Protein AF-A0A379UYJ9-F1 (afdb_monomer_lite)

Organism: Salmonella enterica I (NCBI:txid59201)

pLDDT: mean 95.3, std 5.9, range [52.47, 98.5]

Sequence (130 aa):
MVIAKDPEVVTELAWWANNIGVTGGAFDSYLLLRGLRTLVPRMELAQRNAQAIVKYLQTQPLVKKLYHPSLPENQGHEIAARQQKGFGAMLSFELDGDEETLRRFLGGLSLFTLAESLGGVESLISHAPP

Secondary structure (DSSP, 8-state):
----S-HHHHHHHHHHHHHHT-PPPHHHHHHHHHHHTTHHHHHHHHHHHHHHHHHHHTT-TTEEEEE-TT-TTSTTHHHHHHH-SS--S--EEEESS-HHHHHHHHHT-SS-EE-S--SSSS-EE-----

Structure (mmCIF, N/CA/C/O backbone):
data_AF-A0A379UYJ9-F1
#
_entry.id   AF-A0A379UYJ9-F1
#
loop_
_atom_site.group_PDB
_atom_site.id
_atom_site.type_symbol
_atom_site.label_atom_id
_atom_site.label_alt_id
_atom_site.label_comp_id
_atom_site.label_asym_id
_atom_site.label_entity_id
_atom_site.label_seq_id
_atom_site.pdbx_PDB_ins_code
_atom_site.Cartn_x
_atom_site.Cartn_y
_atom_site.Cartn_z
_atom_site.occupancy
_atom_site.B_iso_or_equiv
_atom_site.auth_seq_id
_atom_site.auth_comp_id
_atom_site.auth_asym_id
_atom_site.auth_atom_id
_atom_site.pdbx_PDB_model_num
ATOM 1 N N . MET A 1 1 ? 7.798 2.812 -12.414 1.00 75.50 1 MET A N 1
ATOM 2 C CA . MET A 1 1 ? 7.349 1.927 -13.512 1.00 75.50 1 MET A CA 1
ATOM 3 C C . MET A 1 1 ? 6.076 2.521 -14.076 1.00 75.50 1 MET A C 1
ATOM 5 O O . MET A 1 1 ? 5.129 2.676 -13.319 1.00 75.50 1 MET A O 1
ATOM 9 N N . VAL A 1 2 ? 6.073 2.891 -15.353 1.00 90.75 2 VAL A N 1
ATOM 10 C CA . VAL A 1 2 ? 4.873 3.378 -16.043 1.00 90.75 2 VAL A CA 1
ATOM 11 C C . VAL A 1 2 ? 4.481 2.334 -17.080 1.00 90.75 2 VAL A C 1
ATOM 13 O O . VAL A 1 2 ? 5.354 1.752 -17.720 1.00 90.75 2 VAL A O 1
ATOM 16 N N . ILE A 1 3 ? 3.185 2.058 -17.198 1.00 93.88 3 ILE A N 1
ATOM 17 C CA . ILE A 1 3 ? 2.624 1.123 -18.174 1.00 93.88 3 ILE A CA 1
ATOM 18 C C . ILE A 1 3 ? 1.581 1.903 -18.969 1.00 93.88 3 ILE A C 1
ATOM 20 O O . ILE A 1 3 ? 0.706 2.527 -18.373 1.00 93.88 3 ILE A O 1
ATOM 24 N N . ALA A 1 4 ? 1.669 1.866 -20.296 1.00 95.88 4 ALA A N 1
ATOM 25 C CA . ALA A 1 4 ? 0.710 2.507 -21.188 1.00 95.88 4 ALA A CA 1
ATOM 26 C C . ALA A 1 4 ? 0.298 1.544 -22.307 1.00 95.88 4 ALA A C 1
ATOM 28 O O . ALA A 1 4 ? 1.068 0.672 -22.707 1.00 95.88 4 ALA A O 1
ATOM 29 N N . LYS A 1 5 ? -0.943 1.694 -22.784 1.00 97.25 5 LYS A N 1
ATOM 30 C CA . LYS A 1 5 ? -1.470 0.934 -23.927 1.00 97.25 5 LYS A CA 1
ATOM 31 C C . LYS A 1 5 ? -0.925 1.466 -25.254 1.00 97.25 5 LYS A C 1
ATOM 33 O O . LYS A 1 5 ? -0.693 0.681 -26.166 1.00 97.25 5 LYS A O 1
ATOM 38 N N . ASP A 1 6 ? -0.793 2.786 -25.354 1.00 98.25 6 ASP A N 1
ATOM 39 C CA . ASP A 1 6 ? -0.365 3.487 -26.561 1.00 98.25 6 ASP A CA 1
ATOM 40 C C . ASP A 1 6 ? 1.172 3.495 -26.665 1.00 98.25 6 ASP A C 1
ATOM 42 O O . ASP A 1 6 ? 1.829 4.020 -25.759 1.00 98.25 6 ASP A O 1
ATOM 46 N N . PRO A 1 7 ? 1.759 2.918 -27.730 1.00 97.12 7 PRO A N 1
ATOM 47 C CA . PRO A 1 7 ? 3.201 2.935 -27.942 1.00 97.12 7 PRO A CA 1
ATOM 48 C C . PRO A 1 7 ? 3.799 4.342 -28.036 1.00 97.12 7 PRO A C 1
ATOM 50 O O . PRO A 1 7 ? 4.917 4.535 -27.563 1.00 97.12 7 PRO A O 1
ATOM 53 N N . GLU A 1 8 ? 3.078 5.321 -28.592 1.00 98.00 8 GLU A N 1
ATOM 54 C CA . GLU A 1 8 ? 3.595 6.688 -28.745 1.00 98.00 8 GLU A CA 1
ATOM 55 C C . GLU A 1 8 ? 3.846 7.331 -27.376 1.00 98.00 8 GLU A C 1
ATOM 57 O O . GLU A 1 8 ? 4.917 7.890 -27.131 1.00 98.00 8 GLU A O 1
ATOM 62 N N . VAL A 1 9 ? 2.920 7.124 -26.433 1.00 97.69 9 VAL A N 1
ATOM 63 C CA . VAL A 1 9 ? 3.057 7.561 -25.035 1.00 97.69 9 VAL A CA 1
ATOM 64 C C . VAL A 1 9 ? 4.257 6.891 -24.360 1.00 97.69 9 VAL A C 1
ATOM 66 O O . VAL A 1 9 ? 4.987 7.532 -23.605 1.00 97.69 9 VAL A O 1
ATOM 69 N N . VAL A 1 10 ? 4.500 5.602 -24.626 1.00 96.25 10 VAL A N 1
ATOM 70 C CA . VAL A 1 10 ? 5.675 4.900 -24.080 1.00 96.25 10 VAL A CA 1
ATOM 71 C C . VAL A 1 10 ? 6.968 5.515 -24.612 1.00 96.25 10 VAL A C 1
ATOM 73 O O . VAL A 1 10 ? 7.892 5.746 -23.831 1.00 96.25 10 VAL A O 1
ATOM 76 N N . THR A 1 11 ? 7.041 5.794 -25.915 1.00 96.69 11 THR A N 1
ATOM 77 C CA . THR A 1 11 ? 8.216 6.412 -26.542 1.00 96.69 11 THR A CA 1
ATOM 78 C C . THR A 1 11 ? 8.487 7.803 -25.978 1.00 96.69 11 THR A C 1
ATOM 80 O O . THR A 1 11 ? 9.630 8.096 -25.623 1.00 96.69 11 THR A O 1
ATOM 83 N N . GLU A 1 12 ? 7.455 8.634 -25.837 1.00 97.06 12 GLU A N 1
ATOM 84 C CA . GLU A 1 12 ? 7.583 9.975 -25.265 1.00 97.06 12 GLU A CA 1
ATOM 85 C C . GLU A 1 12 ? 8.094 9.928 -23.816 1.00 97.06 12 GLU A C 1
ATOM 87 O O . GLU A 1 12 ? 9.071 10.596 -23.466 1.00 97.06 12 GLU A O 1
ATOM 92 N N . LEU A 1 13 ? 7.489 9.087 -22.971 1.00 95.94 13 LEU A N 1
ATOM 93 C CA . LEU A 1 13 ? 7.897 8.941 -21.572 1.00 95.94 13 LEU A CA 1
ATOM 94 C C . LEU A 1 13 ? 9.317 8.380 -21.432 1.00 95.94 13 LEU A C 1
ATOM 96 O O . LEU A 1 13 ? 10.059 8.808 -20.547 1.00 95.94 13 LEU A O 1
ATOM 100 N N . ALA A 1 14 ? 9.713 7.441 -22.295 1.00 95.00 14 ALA A N 1
ATOM 101 C CA . ALA A 1 14 ? 11.068 6.894 -22.308 1.00 95.00 14 ALA A CA 1
ATOM 102 C C . ALA A 1 14 ? 12.106 7.954 -22.706 1.00 95.00 14 ALA A C 1
ATOM 104 O O . 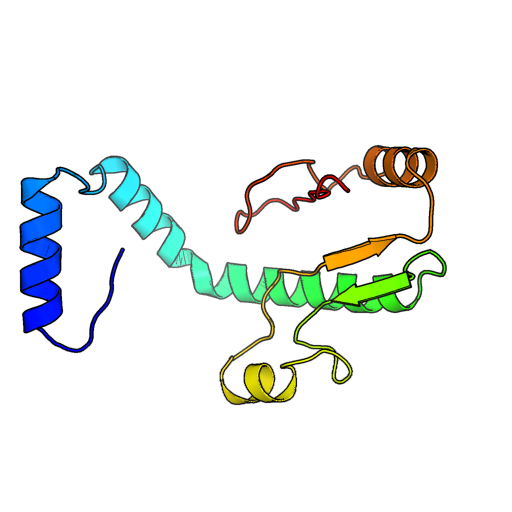ALA A 1 14 ? 13.167 8.039 -22.084 1.00 95.00 14 ALA A O 1
ATOM 105 N N . TRP A 1 15 ? 11.786 8.791 -23.698 1.00 96.31 15 TRP A N 1
ATOM 106 C CA . TRP A 1 15 ? 12.632 9.911 -24.107 1.00 96.31 15 TRP A CA 1
ATOM 107 C C . TRP A 1 15 ? 12.828 10.910 -22.961 1.00 96.31 15 TRP A C 1
ATOM 109 O O . TRP A 1 15 ? 13.965 11.265 -22.640 1.00 96.31 15 TRP A O 1
ATOM 119 N N . TRP A 1 16 ? 11.746 11.296 -22.276 1.00 96.62 16 TRP A N 1
ATOM 120 C CA . TRP A 1 16 ? 11.836 12.173 -21.108 1.00 96.62 16 TRP A CA 1
ATOM 121 C C . TRP A 1 16 ? 12.648 11.552 -19.979 1.00 96.62 16 TRP A C 1
ATOM 123 O O . TRP A 1 16 ? 13.538 12.216 -19.452 1.00 96.62 16 TRP A O 1
ATOM 133 N N . ALA A 1 17 ? 12.398 10.283 -19.640 1.00 95.69 17 ALA A N 1
ATOM 134 C CA . ALA A 1 17 ? 13.125 9.590 -18.580 1.00 95.69 17 ALA A CA 1
ATOM 135 C C . ALA A 1 17 ? 14.641 9.577 -18.825 1.00 95.69 17 ALA A C 1
ATOM 137 O O . ALA A 1 17 ? 15.410 9.772 -17.883 1.00 95.69 17 ALA A O 1
ATOM 138 N N . ASN A 1 18 ? 15.058 9.403 -20.084 1.00 95.38 18 ASN A N 1
ATOM 139 C CA . ASN A 1 18 ? 16.457 9.496 -20.492 1.00 95.38 18 ASN A CA 1
ATOM 140 C C . ASN A 1 18 ? 17.014 10.919 -20.326 1.00 95.38 18 ASN A C 1
ATOM 142 O O . ASN A 1 18 ? 18.096 11.095 -19.776 1.00 95.38 18 ASN A O 1
ATOM 146 N N . ASN A 1 19 ? 16.272 11.938 -20.762 1.00 97.31 19 ASN A N 1
ATOM 147 C CA . ASN A 1 19 ? 16.756 13.319 -20.760 1.00 97.31 19 ASN A CA 1
ATOM 148 C C . ASN A 1 19 ? 16.875 13.943 -19.371 1.00 97.31 19 ASN A C 1
ATOM 150 O O . ASN A 1 19 ? 17.770 14.755 -19.150 1.00 97.31 19 ASN A O 1
ATOM 154 N N . ILE A 1 20 ? 15.980 13.589 -18.445 1.00 97.19 20 ILE A N 1
ATOM 155 C CA . ILE A 1 20 ? 15.996 14.123 -17.072 1.00 97.19 20 ILE A CA 1
ATOM 156 C C . ILE A 1 20 ? 16.642 13.160 -16.064 1.00 97.19 20 ILE A C 1
ATOM 158 O O . ILE A 1 20 ? 16.736 13.483 -14.884 1.00 97.19 20 ILE A O 1
ATOM 162 N N . GLY A 1 21 ? 17.082 11.978 -16.511 1.00 94.88 21 GLY A N 1
ATOM 163 C CA . GLY A 1 21 ? 17.845 11.029 -15.696 1.00 94.88 21 GLY A CA 1
ATOM 164 C C . GLY A 1 21 ? 17.050 10.310 -14.599 1.00 94.88 21 GLY A C 1
ATOM 165 O O . GLY A 1 21 ? 17.641 9.853 -13.626 1.00 94.88 21 GLY A O 1
ATOM 166 N N . VAL A 1 22 ? 15.725 10.176 -14.729 1.00 93.69 22 VAL A N 1
ATOM 167 C CA . VAL A 1 22 ? 14.848 9.539 -13.713 1.00 93.69 22 VAL A CA 1
ATOM 168 C C . VAL A 1 22 ? 14.665 8.030 -13.927 1.00 93.69 22 VAL A C 1
ATOM 170 O O . VAL A 1 22 ? 13.622 7.449 -13.619 1.00 93.69 22 VAL A O 1
ATOM 173 N N . THR A 1 23 ? 15.675 7.368 -14.485 1.00 92.06 23 THR A N 1
ATOM 174 C CA . THR A 1 23 ? 15.678 5.913 -14.672 1.00 92.06 23 THR A CA 1
ATOM 175 C C . THR A 1 23 ? 16.006 5.189 -13.366 1.00 92.06 23 THR A C 1
ATOM 177 O O . THR A 1 23 ? 16.847 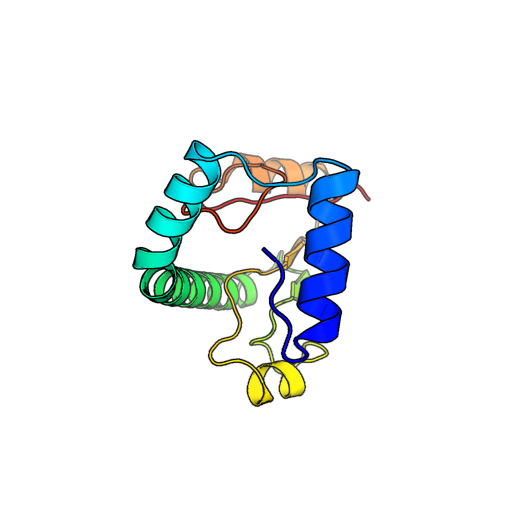5.643 -12.595 1.00 92.06 23 THR A O 1
ATOM 180 N N . GLY A 1 24 ? 15.378 4.036 -13.124 1.00 91.38 24 GLY A N 1
ATOM 181 C CA . GLY A 1 24 ? 15.661 3.226 -11.936 1.00 91.38 24 GLY A CA 1
ATOM 182 C C . GLY A 1 24 ? 17.071 2.627 -11.955 1.00 91.38 24 GLY A C 1
ATOM 183 O O . GLY A 1 24 ? 17.543 2.173 -12.997 1.00 91.38 24 GLY A O 1
ATOM 184 N N . GLY A 1 25 ? 17.725 2.573 -10.792 1.00 95.94 25 GLY A N 1
ATOM 185 C CA . GLY A 1 25 ? 19.008 1.890 -10.636 1.00 95.94 25 GLY A CA 1
ATOM 186 C C . GLY A 1 25 ? 18.899 0.390 -10.938 1.00 95.94 25 GLY A C 1
ATOM 187 O O . GLY A 1 25 ? 17.856 -0.233 -10.716 1.00 95.94 25 GLY A O 1
ATOM 188 N N . ALA A 1 26 ? 19.981 -0.216 -11.437 1.00 96.50 26 ALA A N 1
ATOM 189 C CA . ALA A 1 26 ? 19.977 -1.627 -11.833 1.00 96.50 26 ALA A CA 1
ATOM 190 C C . ALA A 1 26 ? 19.663 -2.571 -10.656 1.00 96.50 26 ALA A C 1
ATOM 192 O O . ALA A 1 26 ? 18.875 -3.507 -10.798 1.00 96.50 26 ALA A O 1
ATOM 193 N N . PHE A 1 27 ? 20.240 -2.303 -9.481 1.00 98.00 27 PHE A N 1
ATOM 194 C CA . PHE A 1 27 ? 20.009 -3.114 -8.286 1.00 98.00 27 PHE A CA 1
ATOM 195 C C . PHE A 1 27 ? 18.578 -2.964 -7.746 1.00 98.00 27 PHE A C 1
ATOM 197 O O . PHE A 1 27 ? 17.924 -3.969 -7.465 1.00 98.00 27 PHE A O 1
ATOM 204 N N . ASP A 1 28 ? 18.042 -1.743 -7.701 1.00 97.12 28 ASP A N 1
ATOM 205 C CA . ASP A 1 28 ? 16.658 -1.492 -7.273 1.00 97.12 28 ASP A CA 1
ATOM 206 C C . ASP A 1 28 ? 15.651 -2.143 -8.224 1.00 97.12 28 ASP A C 1
ATOM 208 O O . ASP A 1 28 ? 14.672 -2.753 -7.795 1.00 97.12 28 ASP A O 1
ATOM 212 N N . SER A 1 29 ? 15.932 -2.090 -9.529 1.00 96.81 29 SER A N 1
ATOM 213 C CA . SER A 1 29 ? 15.132 -2.764 -10.555 1.00 96.81 29 SER A CA 1
ATOM 214 C C . SER A 1 29 ? 15.124 -4.281 -10.352 1.00 96.81 29 SER A C 1
ATOM 216 O O . SER A 1 29 ? 14.073 -4.919 -10.451 1.00 96.81 29 SER A O 1
ATOM 218 N N . TYR A 1 30 ? 16.270 -4.871 -10.000 1.00 98.00 30 TYR A N 1
ATOM 219 C CA . TYR A 1 30 ? 16.354 -6.285 -9.640 1.00 98.00 30 TYR A CA 1
ATOM 220 C C . TYR A 1 30 ? 15.537 -6.613 -8.378 1.00 98.00 30 TYR A C 1
ATOM 222 O O . TYR A 1 30 ? 14.782 -7.590 -8.375 1.00 98.00 30 TYR A O 1
ATOM 230 N N . LEU A 1 31 ? 15.632 -5.798 -7.322 1.00 98.19 31 LEU A N 1
ATOM 231 C CA . LEU A 1 31 ? 14.854 -5.988 -6.094 1.00 98.19 31 LEU A CA 1
ATOM 232 C C . LEU A 1 31 ? 13.345 -5.864 -6.338 1.00 98.19 31 LEU A C 1
ATOM 234 O O . LEU A 1 31 ? 12.580 -6.680 -5.817 1.00 98.19 31 LEU A O 1
ATOM 238 N N . LEU A 1 32 ? 12.916 -4.920 -7.180 1.00 96.75 32 LEU A N 1
ATOM 239 C CA . LEU A 1 32 ? 11.524 -4.790 -7.607 1.00 96.75 32 LEU A CA 1
ATOM 240 C C . LEU A 1 32 ? 11.044 -6.067 -8.308 1.00 96.75 32 LEU A C 1
ATOM 242 O O . LEU A 1 32 ? 10.022 -6.635 -7.921 1.00 96.75 32 LEU A O 1
ATOM 246 N N . LEU A 1 33 ? 11.797 -6.560 -9.297 1.00 97.38 33 LEU A N 1
ATOM 247 C CA . LEU A 1 33 ? 11.473 -7.799 -10.012 1.00 97.38 33 LEU A CA 1
ATOM 248 C C . LEU A 1 33 ? 11.416 -9.006 -9.068 1.00 97.38 33 LEU A C 1
ATOM 250 O O . LEU A 1 33 ? 10.519 -9.843 -9.189 1.00 97.38 33 LEU A O 1
ATOM 254 N N . ARG A 1 34 ? 12.334 -9.091 -8.099 1.00 98.06 34 ARG A N 1
ATOM 255 C CA . ARG A 1 34 ? 12.306 -10.115 -7.046 1.00 98.06 34 ARG A CA 1
ATOM 256 C C . ARG A 1 34 ? 11.029 -10.012 -6.207 1.00 98.06 34 ARG A C 1
ATOM 258 O O . ARG A 1 34 ? 10.395 -11.035 -5.960 1.00 98.06 34 ARG A O 1
ATOM 265 N N . GLY A 1 35 ? 10.636 -8.805 -5.800 1.00 97.81 35 GLY A N 1
ATOM 266 C CA . GLY A 1 35 ? 9.412 -8.557 -5.036 1.00 97.81 35 GLY A CA 1
ATOM 267 C C . GLY A 1 35 ? 8.138 -8.909 -5.809 1.00 97.81 35 GLY A C 1
ATOM 268 O O . GLY A 1 35 ? 7.213 -9.491 -5.237 1.00 97.81 35 GLY A O 1
ATOM 269 N N . LEU A 1 36 ? 8.096 -8.629 -7.116 1.00 97.56 36 LEU A N 1
ATOM 270 C CA . LEU A 1 36 ? 6.950 -8.938 -7.979 1.00 97.56 36 LEU A CA 1
ATOM 271 C C . LEU A 1 36 ? 6.617 -10.435 -8.013 1.00 97.56 36 LEU A C 1
ATOM 273 O O . LEU A 1 36 ? 5.440 -10.790 -8.050 1.00 97.56 36 LEU A O 1
ATOM 277 N N . ARG A 1 37 ? 7.620 -11.317 -7.910 1.00 98.12 37 ARG A N 1
ATOM 278 C CA . ARG A 1 37 ? 7.414 -12.780 -7.914 1.00 98.12 37 ARG A CA 1
ATOM 279 C C . ARG A 1 37 ? 6.523 -13.286 -6.778 1.00 98.12 37 ARG A C 1
ATOM 281 O O . ARG A 1 37 ? 5.946 -14.359 -6.903 1.00 98.12 37 ARG A O 1
ATOM 288 N N . THR A 1 38 ? 6.403 -12.537 -5.682 1.00 98.12 38 THR A N 1
ATOM 289 C CA . THR A 1 38 ? 5.559 -12.893 -4.528 1.00 98.12 38 THR A CA 1
ATOM 290 C C . THR A 1 38 ? 4.403 -11.918 -4.310 1.00 98.12 38 THR A C 1
ATOM 292 O O . THR A 1 38 ? 3.742 -11.983 -3.278 1.00 98.12 38 THR A O 1
ATOM 295 N N . LEU A 1 39 ? 4.135 -11.008 -5.255 1.00 97.38 39 LEU A N 1
ATOM 296 C CA . LEU A 1 39 ? 3.115 -9.969 -5.087 1.00 97.38 39 LEU A CA 1
ATOM 297 C C . LEU A 1 39 ? 1.720 -10.545 -4.835 1.00 97.38 39 LEU A C 1
ATOM 299 O O . LEU A 1 39 ? 1.066 -10.136 -3.880 1.00 97.38 39 LEU A O 1
ATOM 303 N N . VAL A 1 40 ? 1.288 -11.501 -5.659 1.00 97.25 40 VAL A N 1
ATOM 304 C CA . VAL A 1 40 ? -0.048 -12.110 -5.563 1.00 97.25 40 VAL A CA 1
ATOM 305 C C . VAL A 1 40 ? -0.289 -12.756 -4.189 1.00 97.25 40 VAL A C 1
ATOM 307 O O . VAL A 1 40 ? -1.200 -12.300 -3.497 1.00 97.25 40 VAL A O 1
ATOM 310 N N . PRO A 1 41 ? 0.532 -13.719 -3.716 1.00 97.75 41 PRO A N 1
ATOM 311 C CA . PRO A 1 41 ? 0.291 -14.345 -2.415 1.00 97.75 41 PRO A CA 1
ATOM 312 C C . PRO A 1 41 ? 0.416 -13.365 -1.238 1.00 97.75 41 PRO A C 1
ATOM 314 O O . PRO A 1 41 ? -0.313 -13.493 -0.253 1.00 97.75 41 PRO A O 1
ATOM 317 N N . ARG A 1 42 ? 1.298 -12.354 -1.327 1.00 98.00 42 ARG A N 1
ATOM 318 C CA . ARG A 1 42 ? 1.387 -11.305 -0.297 1.00 98.00 42 ARG A CA 1
ATOM 319 C C . ARG A 1 42 ? 0.118 -10.463 -0.244 1.00 98.00 42 ARG A C 1
ATOM 321 O O . ARG A 1 42 ? -0.379 -10.214 0.848 1.00 98.00 42 ARG A O 1
ATOM 328 N N . MET A 1 43 ? -0.423 -10.061 -1.394 1.00 97.75 43 MET A N 1
ATOM 329 C CA . MET A 1 43 ? -1.651 -9.269 -1.449 1.00 97.75 43 MET A CA 1
ATOM 330 C C . MET A 1 43 ? -2.854 -10.059 -0.922 1.00 97.75 43 MET A C 1
ATOM 332 O O . MET A 1 43 ? -3.630 -9.535 -0.132 1.00 97.75 43 MET A O 1
ATOM 336 N N . GLU A 1 44 ? -2.982 -11.338 -1.276 1.00 97.62 44 GLU A N 1
ATOM 337 C CA . GLU A 1 44 ? -4.047 -12.202 -0.750 1.00 97.62 44 GLU A CA 1
ATOM 338 C C . GLU A 1 44 ? -3.995 -12.349 0.776 1.00 97.62 44 GLU A C 1
ATOM 340 O O . GLU A 1 44 ? -5.032 -12.328 1.442 1.00 97.62 44 GLU A O 1
ATOM 345 N N . LEU A 1 45 ? -2.799 -12.510 1.351 1.00 98.31 45 LEU A N 1
ATOM 346 C CA . LEU A 1 45 ? -2.629 -12.566 2.802 1.00 98.31 45 LEU A CA 1
ATOM 347 C C . LEU A 1 45 ? -2.919 -11.211 3.458 1.00 98.31 45 LEU A C 1
ATOM 349 O O . LEU A 1 45 ? -3.671 -11.156 4.429 1.00 98.31 45 LEU A O 1
ATOM 353 N N . ALA A 1 46 ? -2.373 -10.125 2.912 1.00 98.06 46 ALA A N 1
ATOM 354 C CA . ALA A 1 46 ? -2.561 -8.780 3.446 1.00 98.06 46 ALA A CA 1
ATOM 355 C C . ALA A 1 46 ? -4.043 -8.368 3.445 1.00 98.06 46 ALA A C 1
ATOM 357 O O . ALA A 1 46 ? -4.540 -7.871 4.451 1.00 98.06 46 ALA A O 1
ATOM 358 N N . GLN A 1 47 ? -4.779 -8.665 2.369 1.00 97.94 47 GLN A N 1
ATOM 359 C CA . GLN A 1 47 ? -6.227 -8.444 2.286 1.00 97.94 47 GLN A CA 1
ATOM 360 C C . GLN A 1 47 ? -7.004 -9.245 3.341 1.00 97.94 47 GLN A C 1
ATOM 362 O O . GLN A 1 47 ? -7.916 -8.714 3.972 1.00 97.94 47 GLN A O 1
ATOM 367 N N . ARG A 1 48 ? -6.652 -10.521 3.563 1.00 98.25 48 ARG A N 1
ATOM 368 C CA . ARG A 1 48 ? -7.295 -11.344 4.604 1.00 98.25 48 ARG A CA 1
ATOM 369 C C . ARG A 1 48 ? -7.053 -10.779 6.003 1.00 98.25 48 ARG A C 1
ATOM 371 O O . ARG A 1 48 ? -7.991 -10.709 6.795 1.00 98.25 48 ARG A O 1
ATOM 378 N N . ASN A 1 49 ? -5.825 -10.348 6.285 1.00 98.38 49 ASN A N 1
ATOM 379 C CA . ASN A 1 49 ? -5.473 -9.723 7.558 1.00 98.38 49 ASN A CA 1
ATOM 380 C C . ASN A 1 49 ? -6.228 -8.405 7.755 1.00 98.38 49 ASN A C 1
ATOM 382 O O . ASN A 1 49 ? -6.836 -8.207 8.804 1.00 98.38 49 ASN A O 1
ATOM 386 N N . ALA A 1 50 ? -6.258 -7.539 6.739 1.00 98.19 50 ALA A N 1
ATOM 387 C CA . ALA A 1 50 ? -7.003 -6.286 6.789 1.00 98.19 50 ALA A CA 1
ATOM 388 C C . ALA A 1 50 ? -8.492 -6.521 7.048 1.00 98.19 50 ALA A C 1
ATOM 390 O O . ALA A 1 50 ? -9.056 -5.884 7.930 1.00 98.19 50 ALA A O 1
ATOM 391 N N . GLN A 1 51 ? -9.119 -7.497 6.383 1.00 98.00 51 GLN A N 1
ATOM 392 C CA . GLN A 1 51 ? -10.525 -7.823 6.628 1.00 98.00 51 GLN A CA 1
ATOM 393 C C . GLN A 1 51 ? -10.780 -8.290 8.072 1.00 98.00 51 GLN A C 1
ATOM 395 O O . GLN A 1 51 ? -11.806 -7.9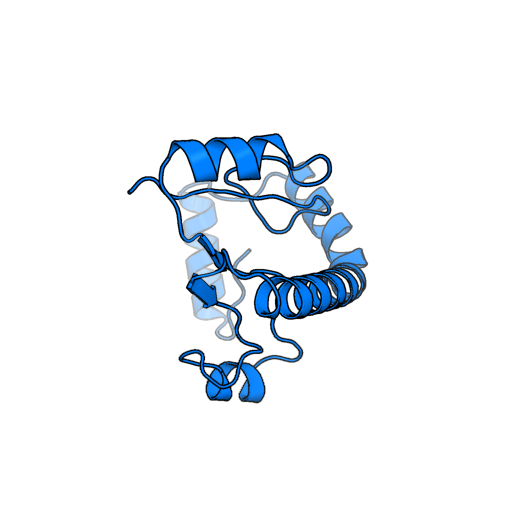47 8.662 1.00 98.00 51 GLN A O 1
ATOM 400 N N . ALA A 1 52 ? -9.856 -9.059 8.657 1.00 98.50 52 ALA A N 1
ATOM 401 C CA . ALA A 1 52 ? -9.947 -9.465 10.057 1.00 98.50 52 ALA A CA 1
ATOM 402 C C . ALA A 1 52 ? -9.822 -8.262 11.008 1.00 98.50 52 ALA A C 1
ATOM 404 O O . ALA A 1 52 ? -10.589 -8.162 11.966 1.00 98.50 52 ALA A O 1
ATOM 405 N N . ILE A 1 53 ? -8.916 -7.326 10.710 1.00 98.38 53 ILE A N 1
ATOM 406 C CA . ILE A 1 53 ? -8.748 -6.085 11.477 1.00 98.38 53 ILE A CA 1
ATOM 407 C C . ILE A 1 53 ? -9.989 -5.197 11.345 1.00 98.38 53 ILE A C 1
ATOM 409 O O . ILE A 1 53 ? -10.496 -4.729 12.356 1.00 98.38 53 ILE A O 1
ATOM 413 N N . VAL A 1 54 ? -10.531 -5.017 10.138 1.00 98.44 54 VAL A N 1
ATOM 414 C CA . VAL A 1 54 ? -11.778 -4.271 9.887 1.00 98.44 54 VAL A CA 1
ATOM 415 C C . VAL A 1 54 ? -12.910 -4.833 10.741 1.00 98.44 54 VAL A C 1
ATOM 417 O O . VAL A 1 54 ? -13.549 -4.088 11.479 1.00 98.44 54 VAL A O 1
ATOM 420 N N . LYS A 1 55 ? -13.108 -6.157 10.715 1.00 98.25 55 LYS A N 1
ATOM 421 C CA . LYS A 1 55 ? -14.136 -6.822 11.525 1.00 98.25 55 LYS A CA 1
ATOM 422 C C . LYS A 1 55 ? -13.924 -6.600 13.025 1.00 98.25 55 LYS A C 1
ATOM 424 O O . LYS A 1 55 ? -14.893 -6.397 13.745 1.00 98.25 55 LYS A O 1
ATOM 429 N N . TYR A 1 56 ? -12.677 -6.646 13.494 1.00 98.44 56 TYR A N 1
ATOM 430 C CA . TYR A 1 56 ? -12.347 -6.370 14.892 1.00 98.44 56 TYR A CA 1
ATOM 431 C C . TYR A 1 56 ? -12.622 -4.910 15.271 1.00 98.44 56 TYR A C 1
ATOM 433 O O . TYR A 1 56 ? -13.205 -4.657 16.321 1.00 98.44 56 TYR A O 1
ATOM 441 N N . LEU A 1 57 ? -12.244 -3.950 14.422 1.00 98.19 57 LEU A N 1
ATOM 442 C CA . LEU A 1 57 ? -12.434 -2.520 14.670 1.00 98.19 57 LEU A CA 1
ATOM 443 C C . LEU A 1 57 ? -13.916 -2.130 14.720 1.00 98.19 57 LEU A C 1
ATOM 445 O O . LEU A 1 57 ? -14.281 -1.295 15.538 1.00 98.19 57 LEU A O 1
ATOM 449 N N . GLN A 1 58 ? -14.781 -2.783 13.936 1.00 97.69 58 GLN A N 1
ATOM 450 C CA . GLN A 1 58 ? -16.237 -2.579 14.003 1.00 97.69 58 GLN A CA 1
ATOM 451 C C . GLN A 1 58 ? -16.848 -2.919 15.371 1.00 97.69 58 GLN A C 1
ATOM 453 O O . GLN A 1 58 ? -17.945 -2.458 15.673 1.00 97.69 58 GLN A O 1
ATOM 458 N N . THR A 1 59 ? -16.172 -3.723 16.199 1.00 97.94 59 THR A N 1
ATOM 459 C CA . THR A 1 59 ? -16.655 -4.063 17.546 1.00 97.94 59 THR A CA 1
ATOM 460 C C . THR A 1 59 ? -16.065 -3.175 18.638 1.00 97.94 59 THR A C 1
ATOM 462 O O . THR A 1 59 ? -16.370 -3.390 19.809 1.00 97.94 59 THR A O 1
ATOM 465 N N . GLN A 1 60 ? -15.184 -2.228 18.300 1.00 97.94 60 GLN A N 1
ATOM 466 C CA . GLN A 1 60 ? -14.488 -1.418 19.297 1.00 97.94 60 GLN A CA 1
ATOM 467 C C . GLN A 1 60 ? -15.245 -0.114 19.574 1.00 97.94 60 GLN A C 1
ATOM 469 O O . GLN A 1 60 ? -15.477 0.655 18.645 1.00 97.94 60 GLN A O 1
ATOM 474 N N . PRO A 1 61 ? -15.568 0.196 20.843 1.00 96.88 61 PRO A N 1
ATOM 475 C CA . PRO A 1 61 ? -16.344 1.389 21.187 1.00 96.88 61 PRO A CA 1
ATOM 476 C C . PRO A 1 61 ? -15.593 2.701 20.931 1.00 96.88 61 PRO A C 1
ATOM 478 O O . PRO A 1 61 ? -16.226 3.725 20.719 1.00 96.88 61 PRO A O 1
ATOM 481 N N . LEU A 1 62 ? -14.256 2.672 20.928 1.00 96.44 62 LEU A N 1
ATOM 482 C CA . LEU A 1 62 ? -13.418 3.845 20.659 1.00 96.44 62 LEU A CA 1
ATOM 483 C C . LEU A 1 62 ? -13.159 4.068 19.160 1.00 96.44 62 LEU A C 1
ATOM 485 O O . LEU A 1 62 ? -12.382 4.945 18.803 1.00 96.44 62 LEU A O 1
ATOM 489 N N . VAL A 1 63 ? -13.764 3.285 18.262 1.00 97.38 63 VAL A N 1
ATOM 490 C CA . VAL A 1 63 ? -13.684 3.529 16.816 1.00 97.38 63 VAL A CA 1
ATOM 491 C C . VAL A 1 63 ? -14.907 4.337 16.400 1.00 97.38 63 VAL A C 1
ATOM 493 O O . VAL A 1 63 ? -16.006 3.806 16.271 1.00 97.38 63 VAL A O 1
ATOM 496 N N . LYS A 1 64 ? -14.706 5.634 16.166 1.00 96.06 64 LYS A N 1
ATOM 497 C CA . LYS A 1 64 ? -15.770 6.568 15.780 1.00 96.06 64 LYS A CA 1
ATOM 498 C C . LYS A 1 64 ? -16.248 6.337 14.352 1.00 96.06 64 LYS A C 1
ATOM 500 O O . LYS A 1 64 ? -17.438 6.432 14.055 1.00 96.06 64 LYS A O 1
ATOM 505 N N . LYS A 1 65 ? -15.305 6.067 13.450 1.00 96.25 65 LYS A N 1
ATOM 506 C CA . LYS A 1 65 ? -15.577 5.846 12.031 1.00 96.25 65 LYS A CA 1
ATOM 507 C C . LYS A 1 65 ? -14.503 4.966 11.421 1.00 96.25 65 LYS A C 1
ATOM 509 O O . LYS A 1 65 ? -13.327 5.153 11.709 1.00 96.25 65 LYS A O 1
ATOM 514 N N . LEU A 1 66 ? -14.908 4.028 10.571 1.00 97.56 66 LEU A N 1
ATOM 515 C CA . LEU A 1 66 ? -14.012 3.088 9.907 1.00 97.56 66 LEU A CA 1
ATOM 516 C C . LEU A 1 66 ? -14.090 3.262 8.391 1.00 97.56 66 LEU A C 1
ATOM 518 O O . LEU A 1 66 ? -15.174 3.274 7.804 1.00 97.56 66 LEU A O 1
ATOM 522 N N . TYR A 1 67 ? -12.918 3.369 7.777 1.00 97.75 67 TYR A N 1
ATOM 523 C CA . TYR A 1 67 ? -12.728 3.569 6.353 1.00 97.75 67 TYR A CA 1
ATOM 524 C C . TYR A 1 67 ? -12.054 2.352 5.738 1.00 97.75 67 TYR A C 1
ATOM 526 O O . TYR A 1 67 ? -10.866 2.097 5.954 1.00 97.75 67 TYR A O 1
ATOM 534 N N . HIS A 1 68 ? -12.818 1.595 4.959 1.00 98.00 68 HIS A N 1
ATOM 535 C CA . HIS A 1 68 ? -12.292 0.496 4.164 1.00 98.00 68 HIS A CA 1
ATOM 536 C C . HIS A 1 68 ? -13.222 0.218 2.973 1.00 98.00 68 HIS A C 1
ATOM 538 O O . HIS A 1 68 ? -14.440 0.192 3.165 1.00 98.00 68 HIS A O 1
ATOM 544 N N . PRO A 1 69 ? -12.704 -0.050 1.758 1.00 97.75 69 PRO A N 1
ATOM 545 C CA . PRO A 1 69 ? -13.548 -0.261 0.580 1.00 97.75 69 PRO A CA 1
ATOM 546 C C . PRO A 1 69 ? -14.505 -1.457 0.683 1.00 97.75 69 PRO A C 1
ATOM 548 O O . PRO A 1 69 ? -15.476 -1.521 -0.065 1.00 97.75 69 PRO A O 1
ATOM 551 N N . SER A 1 70 ? -14.266 -2.402 1.601 1.00 97.38 70 SER A N 1
ATOM 552 C CA . SER A 1 70 ? -15.162 -3.550 1.820 1.00 97.38 70 SER A CA 1
ATOM 553 C C . SER A 1 70 ? -16.479 -3.198 2.507 1.00 97.38 70 SER A C 1
ATOM 555 O O . SER A 1 70 ? -17.359 -4.050 2.577 1.00 97.38 70 SER A O 1
ATOM 557 N N . LEU A 1 71 ? -16.577 -2.012 3.104 1.00 97.81 71 LEU A N 1
ATOM 558 C CA . LEU A 1 71 ? -17.707 -1.596 3.922 1.00 97.81 71 LEU A CA 1
ATOM 559 C C . LEU A 1 71 ? -18.781 -0.948 3.033 1.00 97.81 71 LEU A C 1
ATOM 561 O O . LEU A 1 71 ? -18.483 0.078 2.422 1.00 97.81 71 LEU A O 1
ATOM 565 N N . PRO A 1 72 ? -20.004 -1.504 2.931 1.00 96.69 72 PRO A N 1
ATOM 566 C CA . PRO A 1 72 ? -21.044 -0.984 2.035 1.00 96.69 72 PRO A CA 1
ATOM 567 C C . PRO A 1 72 ? -21.439 0.475 2.285 1.00 96.69 72 PRO A C 1
ATOM 569 O O . PRO A 1 72 ? -21.834 1.179 1.362 1.00 96.69 72 PRO A O 1
ATOM 572 N N . GLU A 1 73 ? -21.309 0.937 3.525 1.00 95.56 73 GLU A N 1
ATOM 573 C CA . GLU A 1 73 ? -21.577 2.307 3.952 1.00 95.56 73 GLU A CA 1
ATOM 574 C C . GLU A 1 73 ? -20.492 3.311 3.524 1.00 95.56 73 GLU A C 1
ATOM 576 O O . GLU A 1 73 ? -20.706 4.522 3.596 1.00 95.56 73 GLU A O 1
ATOM 581 N N . ASN A 1 74 ? -19.321 2.836 3.084 1.00 96.12 74 ASN A N 1
ATOM 582 C CA . ASN A 1 74 ? -18.232 3.698 2.645 1.00 96.12 74 ASN A CA 1
ATOM 583 C C . ASN A 1 74 ? -18.434 4.163 1.198 1.00 96.12 74 ASN A C 1
ATOM 585 O O . ASN A 1 74 ? -18.754 3.387 0.293 1.00 96.12 74 ASN A O 1
ATOM 589 N N . GLN A 1 75 ? -18.168 5.448 0.956 1.00 95.31 75 GLN A N 1
ATOM 590 C CA . GLN A 1 75 ? -1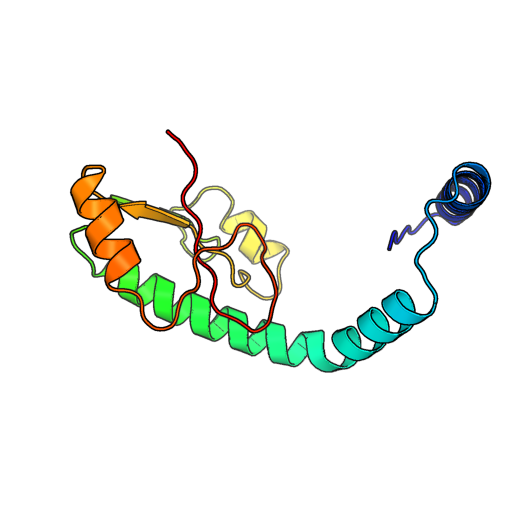8.204 6.015 -0.388 1.00 95.31 75 GLN A CA 1
ATOM 591 C C . GLN A 1 75 ? -17.255 5.246 -1.318 1.00 95.31 75 GLN A C 1
ATOM 593 O O . GLN A 1 75 ? -16.082 5.045 -1.013 1.00 95.31 75 GLN A O 1
ATOM 598 N N . GLY A 1 76 ? -17.766 4.837 -2.480 1.00 96.00 76 GLY A N 1
ATOM 599 C CA . GLY A 1 76 ? -16.983 4.117 -3.482 1.00 96.00 76 GLY A CA 1
ATOM 600 C C . GLY A 1 76 ? -16.944 2.597 -3.307 1.00 96.00 76 GLY A C 1
ATOM 601 O O . GLY A 1 76 ? -16.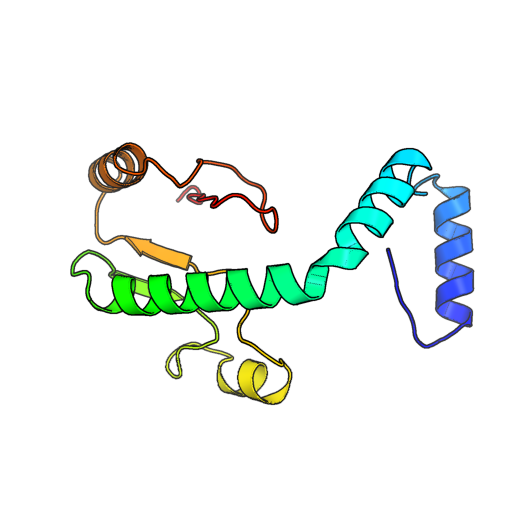329 1.946 -4.150 1.00 96.00 76 GLY A O 1
ATOM 602 N N . HIS A 1 77 ? -17.631 2.020 -2.309 1.00 97.88 77 HIS A N 1
ATOM 603 C CA . HIS A 1 77 ? -17.752 0.563 -2.153 1.00 97.88 77 HIS A CA 1
ATOM 604 C C . HIS A 1 77 ? -18.202 -0.131 -3.446 1.00 97.88 77 HIS A C 1
ATOM 606 O O . HIS A 1 77 ? -17.527 -1.036 -3.929 1.00 97.88 77 HIS A O 1
ATOM 612 N N . GLU A 1 78 ? -19.300 0.328 -4.053 1.00 98.00 78 GLU A N 1
ATOM 613 C CA . GLU A 1 78 ? -19.840 -0.273 -5.282 1.00 98.00 78 GLU A CA 1
ATOM 614 C C . GLU A 1 78 ? -18.842 -0.212 -6.448 1.00 98.00 78 GLU A C 1
ATOM 616 O O . GLU A 1 78 ? -18.717 -1.153 -7.233 1.00 98.00 78 GLU A O 1
ATOM 621 N N . ILE A 1 79 ? -18.083 0.886 -6.546 1.00 98.00 79 ILE A N 1
ATOM 622 C CA . ILE A 1 79 ? -17.046 1.055 -7.567 1.00 98.00 79 ILE A CA 1
ATOM 623 C C . ILE A 1 79 ? -15.901 0.074 -7.304 1.00 98.00 79 ILE A C 1
ATOM 625 O O . ILE A 1 79 ? -15.468 -0.612 -8.231 1.00 98.00 79 ILE A O 1
ATOM 629 N N . ALA A 1 80 ? -15.436 -0.020 -6.055 1.00 97.62 80 ALA A N 1
ATOM 630 C CA . ALA A 1 80 ? -14.393 -0.951 -5.642 1.00 97.62 80 ALA A CA 1
ATOM 631 C C . ALA A 1 80 ? -14.802 -2.403 -5.924 1.00 97.62 80 ALA A C 1
ATOM 633 O O . ALA A 1 80 ? -14.061 -3.118 -6.595 1.00 97.62 80 ALA A O 1
ATOM 634 N N . ALA A 1 81 ? -16.011 -2.801 -5.520 1.00 97.69 81 ALA A N 1
ATOM 635 C CA . ALA A 1 81 ? -16.562 -4.132 -5.756 1.00 97.69 81 ALA A CA 1
ATOM 636 C C . ALA A 1 81 ? -16.664 -4.475 -7.252 1.00 97.69 81 ALA A C 1
ATOM 638 O O . ALA A 1 81 ? -16.438 -5.618 -7.641 1.00 97.69 81 ALA A O 1
ATOM 639 N N . ARG A 1 82 ? -16.970 -3.489 -8.106 1.00 98.25 82 ARG A N 1
ATOM 640 C CA . ARG A 1 82 ? -17.070 -3.691 -9.558 1.00 98.25 82 ARG A CA 1
ATOM 641 C C . ARG A 1 82 ? -15.714 -3.828 -10.253 1.00 98.25 82 ARG A C 1
ATOM 643 O O . ARG A 1 82 ? -15.622 -4.558 -11.236 1.00 98.25 82 ARG A O 1
ATOM 650 N N . GLN A 1 83 ? -14.688 -3.096 -9.811 1.00 97.94 83 GLN A N 1
ATOM 651 C CA . GLN A 1 83 ? -13.422 -2.976 -10.555 1.00 97.94 83 GLN A CA 1
ATOM 652 C C . GLN A 1 83 ? -12.227 -3.706 -9.924 1.00 97.94 83 GLN A C 1
ATOM 654 O O . GLN A 1 83 ? -11.208 -3.889 -10.589 1.00 97.94 83 GLN A O 1
ATOM 659 N N . GLN A 1 84 ? -12.312 -4.105 -8.654 1.00 97.12 84 GLN A N 1
ATOM 660 C CA . GLN A 1 84 ? -11.216 -4.738 -7.917 1.00 97.12 84 GLN A CA 1
ATOM 661 C C . GLN A 1 84 ? -11.497 -6.228 -7.682 1.00 97.12 84 GLN A C 1
ATOM 663 O O . GLN A 1 84 ? -12.638 -6.649 -7.538 1.00 97.12 84 GLN A O 1
ATOM 668 N N . LYS A 1 85 ? -10.439 -7.047 -7.599 1.00 94.62 85 LYS A N 1
ATOM 669 C CA . LYS A 1 85 ? -10.535 -8.481 -7.237 1.00 94.62 85 LYS A CA 1
ATOM 670 C C . LYS A 1 85 ? -10.489 -8.729 -5.719 1.00 94.62 85 LYS A C 1
ATOM 672 O O . LYS A 1 85 ? -10.473 -9.871 -5.273 1.00 94.62 85 LYS A O 1
ATOM 677 N N . GLY A 1 86 ? -10.418 -7.656 -4.939 1.00 95.81 86 GLY A N 1
ATOM 678 C CA . GLY A 1 86 ? -10.322 -7.622 -3.486 1.00 95.81 86 GLY A CA 1
ATOM 679 C C . GLY A 1 86 ? -10.184 -6.170 -3.033 1.00 95.81 86 GLY A C 1
ATOM 680 O O . GLY A 1 86 ? -9.778 -5.321 -3.821 1.00 95.81 86 GLY A O 1
ATOM 681 N N . PHE A 1 87 ? -10.527 -5.881 -1.781 1.00 97.31 87 PHE A N 1
ATOM 682 C CA . PHE A 1 87 ? -10.633 -4.503 -1.281 1.00 97.31 87 PHE A CA 1
ATOM 683 C C . PHE A 1 87 ? -9.300 -3.877 -0.832 1.00 97.31 87 PHE A C 1
ATOM 685 O O . PHE A 1 87 ? -9.280 -2.745 -0.356 1.00 97.31 87 PHE A O 1
ATOM 692 N N . GLY A 1 88 ? -8.184 -4.589 -1.011 1.00 96.44 88 GLY A N 1
ATOM 693 C CA . GLY A 1 88 ? -6.864 -4.151 -0.565 1.00 96.44 88 GLY A CA 1
ATOM 694 C C . GLY A 1 88 ? -6.613 -4.389 0.927 1.00 96.44 88 GLY A C 1
ATOM 695 O O . GLY A 1 88 ? -7.396 -5.036 1.618 1.00 96.44 88 GLY A O 1
ATOM 696 N N . ALA A 1 89 ? -5.454 -3.923 1.389 1.00 97.25 89 ALA A N 1
ATOM 697 C CA . ALA A 1 89 ? -4.990 -4.107 2.766 1.00 97.25 89 ALA A CA 1
ATOM 698 C C . ALA A 1 89 ? -4.923 -2.799 3.572 1.00 97.25 89 ALA A C 1
ATOM 700 O O . ALA A 1 89 ? -4.561 -2.809 4.745 1.00 97.25 89 ALA A O 1
ATOM 701 N N . MET A 1 90 ? -5.238 -1.673 2.929 1.00 96.62 90 MET A N 1
ATOM 702 C CA . MET A 1 90 ? -5.186 -0.350 3.539 1.00 96.62 90 MET A CA 1
ATOM 703 C C . MET A 1 90 ? -6.531 -0.031 4.172 1.00 96.62 90 MET A C 1
ATOM 705 O O . MET A 1 90 ? -7.553 -0.048 3.490 1.00 96.62 90 MET A O 1
ATOM 709 N N . LEU A 1 91 ? -6.512 0.309 5.454 1.00 96.88 91 LEU A N 1
ATOM 710 C CA . LEU A 1 91 ? -7.668 0.787 6.201 1.00 96.88 91 LEU A CA 1
ATOM 711 C C . LEU A 1 91 ? -7.286 2.045 6.976 1.00 96.88 91 LEU A C 1
ATOM 713 O O . LEU A 1 91 ? -6.115 2.277 7.278 1.00 96.88 91 LEU A O 1
ATOM 717 N N . SER A 1 92 ? -8.277 2.854 7.315 1.00 96.75 92 SER A N 1
ATOM 718 C CA . SER A 1 92 ? -8.110 4.012 8.193 1.00 96.75 92 SER A CA 1
ATOM 719 C C . SER A 1 92 ? -9.298 4.094 9.134 1.00 96.75 92 SER A C 1
ATOM 721 O O . SER A 1 92 ? -10.370 3.583 8.824 1.00 96.75 92 SER A O 1
ATOM 723 N N . PHE A 1 93 ? -9.136 4.715 10.293 1.00 96.56 93 PHE A N 1
ATOM 724 C CA . PHE A 1 93 ? -10.240 4.910 11.223 1.00 96.56 93 PHE A CA 1
ATOM 725 C C . PHE A 1 93 ? -10.023 6.160 12.067 1.00 96.56 93 PHE A C 1
ATOM 727 O O . PHE A 1 93 ? -8.894 6.599 12.268 1.00 96.56 93 PHE A O 1
ATOM 734 N N . GLU A 1 94 ? -11.123 6.723 12.550 1.00 95.81 94 GLU A N 1
ATOM 735 C CA . GLU A 1 94 ? -11.124 7.789 13.544 1.00 95.81 94 GLU A CA 1
ATOM 736 C C . GLU A 1 94 ? -11.196 7.159 14.934 1.00 95.81 94 GLU A C 1
ATOM 738 O O . GLU A 1 94 ? -12.128 6.406 15.233 1.00 95.81 94 GLU A O 1
ATOM 743 N N . LEU A 1 95 ? -10.208 7.464 15.772 1.00 95.19 95 LEU A N 1
ATOM 744 C CA . LEU A 1 95 ? -10.212 7.105 17.185 1.00 95.19 95 LEU A CA 1
ATOM 745 C C . LEU A 1 95 ? -11.028 8.151 17.955 1.00 95.19 95 LEU A C 1
ATOM 747 O O . LEU A 1 95 ? -10.781 9.348 17.822 1.00 95.19 95 LEU A O 1
ATOM 751 N N . ASP A 1 96 ? -11.996 7.704 18.748 1.00 95.25 96 ASP A N 1
ATOM 752 C CA . ASP A 1 96 ? -12.771 8.566 19.635 1.00 95.25 96 ASP A CA 1
ATOM 753 C C . ASP A 1 96 ? -11.955 8.869 20.895 1.00 95.25 96 ASP A C 1
ATOM 755 O O . ASP A 1 96 ? -11.886 8.065 21.826 1.00 95.25 96 ASP A O 1
ATOM 759 N N . GLY A 1 97 ? -11.252 9.998 20.889 1.00 90.75 97 GLY A N 1
ATOM 760 C CA . GLY A 1 97 ? -10.396 10.398 21.993 1.00 90.75 97 GLY A CA 1
ATOM 761 C C . GLY A 1 97 ? -9.541 11.615 21.677 1.00 90.75 97 GLY A C 1
ATOM 762 O O . GLY A 1 97 ? -9.526 12.134 20.562 1.00 90.75 97 GLY A O 1
ATOM 763 N N . ASP A 1 98 ? -8.828 12.069 22.697 1.00 93.25 98 ASP A N 1
ATOM 764 C CA . ASP A 1 98 ? -7.861 13.154 22.616 1.00 93.25 98 ASP A CA 1
ATOM 765 C 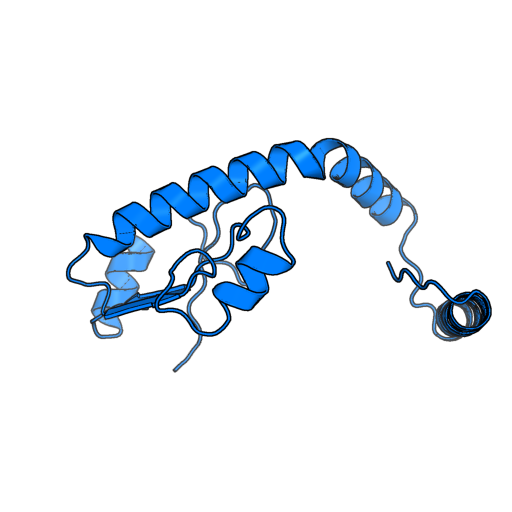C . ASP A 1 98 ? -6.445 12.644 22.287 1.00 93.25 98 ASP A C 1
ATOM 767 O O . ASP A 1 98 ? -6.205 11.458 22.035 1.00 93.25 98 ASP A O 1
ATOM 771 N N . GLU A 1 99 ? -5.476 13.559 22.295 1.00 92.56 99 GLU A N 1
ATOM 772 C CA . GLU A 1 99 ? -4.073 13.239 22.036 1.00 92.56 99 GLU A CA 1
ATOM 773 C C . GLU A 1 99 ? -3.509 12.219 23.040 1.00 92.56 99 GLU A C 1
ATOM 775 O O . GLU A 1 99 ? -2.715 11.351 22.669 1.00 92.56 99 GLU A O 1
ATOM 780 N N . GLU A 1 100 ? -3.928 12.277 24.307 1.00 94.81 100 GLU A N 1
ATOM 781 C CA . GLU A 1 100 ? -3.491 11.316 25.319 1.00 94.81 100 GLU A CA 1
ATOM 782 C C . GLU A 1 100 ? -3.999 9.907 24.993 1.00 94.81 100 GLU A C 1
ATOM 784 O O . GLU A 1 100 ? -3.238 8.934 25.040 1.00 94.81 100 GLU A O 1
ATOM 789 N N . THR A 1 101 ? -5.266 9.801 24.595 1.00 94.94 101 THR A N 1
ATOM 790 C CA . THR A 1 101 ? -5.884 8.545 24.160 1.00 94.94 101 THR A CA 1
ATOM 791 C C . THR A 1 101 ? -5.161 7.969 22.944 1.00 94.94 101 THR A C 1
ATOM 793 O O . THR A 1 101 ? -4.824 6.781 22.933 1.00 94.94 101 THR A O 1
ATOM 796 N N . LEU A 1 102 ? -4.832 8.811 21.959 1.00 94.00 102 LEU A N 1
ATOM 797 C CA . LEU A 1 102 ? -4.049 8.414 20.789 1.00 94.00 102 LEU A CA 1
ATOM 798 C C . LEU A 1 102 ? -2.656 7.900 21.180 1.00 94.00 102 LEU A C 1
ATOM 800 O O . LEU A 1 102 ? -2.243 6.834 20.722 1.00 94.00 102 LEU A O 1
ATOM 804 N N . ARG A 1 103 ? -1.936 8.612 22.058 1.00 94.25 103 ARG A N 1
ATOM 805 C CA . ARG A 1 103 ? -0.603 8.200 22.539 1.00 94.25 103 ARG A CA 1
ATOM 806 C C . ARG A 1 103 ? -0.649 6.861 23.270 1.00 94.25 103 ARG A C 1
ATOM 808 O O . ARG A 1 103 ? 0.222 6.024 23.045 1.00 94.25 103 ARG A O 1
ATOM 815 N N . ARG A 1 104 ? -1.666 6.634 24.107 1.00 95.94 104 ARG A N 1
ATOM 816 C CA . ARG A 1 104 ? -1.876 5.351 24.801 1.00 95.94 104 ARG A CA 1
ATOM 817 C C . ARG A 1 104 ? -2.173 4.221 23.820 1.00 95.94 104 ARG A C 1
ATOM 819 O O . ARG A 1 104 ? -1.595 3.146 23.954 1.00 95.94 104 ARG A O 1
ATOM 826 N N . PHE A 1 105 ? -3.030 4.466 22.829 1.00 95.75 105 PHE A N 1
ATOM 827 C CA . PHE A 1 105 ? -3.324 3.496 21.777 1.00 95.75 105 PHE A CA 1
ATOM 828 C C . PHE A 1 105 ? -2.058 3.116 21.000 1.00 95.75 105 PHE A C 1
ATOM 830 O O . PHE A 1 105 ? -1.722 1.936 20.935 1.00 95.75 105 PHE A O 1
ATOM 837 N N . LEU A 1 106 ? -1.319 4.103 20.482 1.00 95.31 106 LEU A N 1
ATOM 838 C CA . LEU A 1 106 ? -0.088 3.867 19.724 1.00 95.31 106 LEU A CA 1
ATOM 839 C C . LEU A 1 106 ? 0.990 3.182 20.575 1.00 95.31 106 LEU A C 1
ATOM 841 O O . LEU A 1 106 ? 1.643 2.258 20.101 1.00 95.31 106 LEU A O 1
ATOM 845 N N . GLY A 1 107 ? 1.142 3.579 21.842 1.00 95.31 107 GLY A N 1
ATOM 846 C CA . GLY A 1 107 ? 2.089 2.962 22.773 1.00 95.31 107 GLY A CA 1
ATOM 847 C C . GLY A 1 107 ? 1.732 1.527 23.180 1.00 95.31 107 GLY A C 1
ATOM 848 O O . GLY A 1 107 ? 2.606 0.787 23.625 1.00 95.31 107 GLY A O 1
ATOM 849 N N . GLY A 1 108 ? 0.470 1.116 23.021 1.00 96.25 108 GLY A N 1
ATOM 850 C CA . GLY A 1 108 ? 0.013 -0.250 23.287 1.00 96.25 108 GLY A CA 1
ATOM 851 C C . GLY A 1 108 ? 0.244 -1.230 22.132 1.00 96.25 108 GLY A C 1
ATOM 852 O O . GLY A 1 108 ? 0.071 -2.437 22.310 1.00 96.25 108 GLY A O 1
ATOM 853 N N . LEU A 1 109 ? 0.622 -0.744 20.947 1.00 96.44 109 LEU A N 1
ATOM 854 C CA . LEU A 1 109 ? 0.860 -1.584 19.777 1.00 96.44 109 LEU A CA 1
ATOM 855 C C . LEU A 1 109 ? 2.261 -2.205 19.836 1.00 96.44 109 LEU A C 1
ATOM 857 O O . LEU A 1 109 ? 3.267 -1.508 19.784 1.00 96.44 109 LEU A O 1
ATOM 861 N N . SER A 1 110 ? 2.332 -3.536 19.889 1.00 96.50 110 SER A N 1
ATOM 862 C CA . SER A 1 110 ? 3.603 -4.278 19.870 1.00 96.50 110 SER A CA 1
ATOM 863 C C . SER A 1 110 ? 3.986 -4.825 18.491 1.00 96.50 110 SER A C 1
ATOM 865 O O . SER A 1 110 ? 5.149 -5.148 18.262 1.00 96.50 110 SER A O 1
ATOM 867 N N . LEU A 1 111 ? 3.016 -4.945 17.577 1.00 96.06 111 LEU A N 1
ATOM 868 C CA . LEU A 1 111 ? 3.212 -5.501 16.230 1.00 96.06 111 LEU A CA 1
ATOM 869 C C . LEU A 1 111 ? 3.196 -4.446 15.123 1.00 96.06 111 LEU A C 1
ATOM 871 O O . LEU A 1 111 ? 3.757 -4.682 14.057 1.00 96.06 111 LEU A O 1
ATOM 875 N N . PHE A 1 112 ? 2.528 -3.314 15.348 1.00 96.75 112 PHE A N 1
ATOM 876 C CA . PHE A 1 112 ? 2.473 -2.224 14.379 1.00 96.75 112 PHE A CA 1
ATOM 877 C C . PHE A 1 112 ? 3.610 -1.249 14.646 1.00 96.75 112 PHE A C 1
ATOM 879 O O . PHE A 1 112 ? 3.773 -0.779 15.769 1.00 96.75 112 PHE A O 1
ATOM 886 N N . THR A 1 113 ? 4.381 -0.924 13.613 1.00 95.06 113 THR A N 1
ATOM 887 C CA . THR A 1 113 ? 5.417 0.110 13.693 1.00 95.06 113 THR A CA 1
ATOM 888 C C . THR A 1 113 ? 4.853 1.453 13.240 1.00 95.06 113 THR A C 1
ATOM 890 O O . THR A 1 113 ? 4.189 1.533 12.207 1.00 95.06 113 THR A O 1
ATOM 893 N N . LEU A 1 114 ? 5.131 2.515 14.001 1.00 92.38 114 LEU A N 1
ATOM 894 C CA . LEU A 1 114 ? 4.799 3.883 13.607 1.00 92.38 114 LEU A CA 1
ATOM 895 C C . LEU A 1 114 ? 5.730 4.325 12.464 1.00 92.38 114 LEU A C 1
ATOM 897 O O . LEU A 1 114 ? 6.924 4.515 12.692 1.00 92.38 114 LEU A O 1
ATOM 901 N N . ALA A 1 115 ? 5.203 4.453 11.245 1.00 90.19 115 ALA A N 1
ATOM 902 C CA . ALA A 1 115 ? 5.975 4.827 10.057 1.00 90.19 115 ALA A CA 1
ATOM 903 C C . ALA A 1 115 ? 5.087 5.461 8.974 1.00 90.19 115 ALA A C 1
ATOM 905 O O . ALA A 1 115 ? 3.902 5.162 8.878 1.00 90.19 115 ALA A O 1
ATOM 906 N N . GLU A 1 116 ? 5.675 6.303 8.121 1.00 86.19 116 GLU A N 1
ATOM 907 C CA . GLU A 1 116 ? 4.948 7.022 7.057 1.00 86.19 116 GLU A CA 1
ATOM 908 C C . GLU A 1 116 ? 4.755 6.203 5.764 1.00 86.19 116 GLU A C 1
ATOM 910 O O . GLU A 1 116 ? 3.929 6.552 4.924 1.00 86.19 116 GLU A O 1
ATOM 915 N N . SER A 1 117 ? 5.512 5.115 5.585 1.00 91.06 117 SER A N 1
ATOM 916 C CA . SER A 1 117 ? 5.455 4.265 4.384 1.00 91.06 117 SER A CA 1
ATOM 917 C C . SER A 1 117 ? 4.338 3.210 4.456 1.00 91.06 117 SER A C 1
ATOM 919 O O . SER A 1 117 ? 3.675 3.047 5.478 1.00 91.06 117 SER A O 1
ATOM 921 N N . LEU A 1 118 ? 4.121 2.469 3.364 1.00 94.69 118 LEU A N 1
ATOM 922 C CA . LEU A 1 118 ? 3.086 1.436 3.250 1.00 94.69 118 LEU A CA 1
ATOM 923 C C . LEU A 1 118 ? 3.439 0.353 2.220 1.00 94.69 118 LEU A C 1
ATOM 925 O O . LEU A 1 118 ? 4.344 0.510 1.403 1.00 94.69 118 LEU A O 1
ATOM 929 N N . GLY A 1 119 ? 2.689 -0.755 2.234 1.00 90.38 119 GLY A N 1
ATOM 930 C CA . GLY A 1 119 ? 2.783 -1.815 1.217 1.00 90.38 119 GLY A CA 1
ATOM 931 C C . GLY A 1 119 ? 3.955 -2.791 1.386 1.00 90.38 119 GLY A C 1
ATOM 932 O O . GLY A 1 119 ? 4.156 -3.655 0.526 1.00 90.38 119 GLY A O 1
ATOM 933 N N . GLY A 1 120 ? 4.704 -2.661 2.486 1.00 93.62 120 GLY A N 1
ATOM 934 C CA . GLY A 1 120 ? 5.695 -3.633 2.944 1.00 93.62 120 GLY A CA 1
ATOM 935 C C . GLY A 1 120 ? 5.068 -4.945 3.427 1.00 93.62 120 GLY A C 1
ATOM 936 O O . GLY A 1 120 ? 3.881 -5.209 3.228 1.00 93.62 120 GLY A O 1
ATOM 937 N N . VAL A 1 121 ? 5.888 -5.797 4.041 1.00 95.56 121 VAL A N 1
ATOM 938 C CA . VAL A 1 121 ? 5.412 -7.041 4.679 1.00 95.56 121 VAL A CA 1
ATOM 939 C C . VAL A 1 121 ? 5.070 -6.832 6.153 1.00 95.56 121 VAL A C 1
ATOM 941 O O . VAL A 1 121 ? 4.389 -7.657 6.756 1.00 95.56 121 VAL A O 1
ATOM 944 N N . GLU A 1 122 ? 5.552 -5.734 6.717 1.00 96.00 122 GLU A N 1
ATOM 945 C CA . GLU A 1 122 ? 5.346 -5.290 8.080 1.00 96.00 122 GLU A CA 1
ATOM 946 C C . GLU A 1 122 ? 3.985 -4.603 8.239 1.00 96.00 122 GLU A C 1
ATOM 948 O O . GLU A 1 122 ? 3.490 -3.925 7.336 1.00 96.00 122 GLU A O 1
ATOM 953 N N . SER A 1 123 ? 3.396 -4.740 9.426 1.00 97.31 123 SER A N 1
ATOM 954 C CA . SER A 1 123 ? 2.232 -3.952 9.820 1.00 97.31 123 SER A CA 1
ATOM 955 C C . SER A 1 123 ? 2.687 -2.554 10.230 1.00 97.31 123 SER A C 1
ATOM 957 O O . SER A 1 123 ? 3.445 -2.401 11.188 1.00 97.31 123 SER A O 1
ATOM 959 N N . LEU A 1 124 ? 2.213 -1.533 9.522 1.00 96.94 124 LEU A N 1
ATOM 960 C CA . LEU A 1 124 ? 2.538 -0.135 9.795 1.00 96.94 124 LEU A CA 1
ATOM 961 C C . LEU A 1 124 ? 1.285 0.633 10.203 1.00 96.94 124 LEU A C 1
ATOM 963 O O . LEU A 1 124 ? 0.177 0.316 9.765 1.00 96.94 124 LEU A O 1
ATOM 967 N N . ILE A 1 125 ? 1.470 1.641 11.044 1.00 96.50 125 ILE A N 1
ATOM 968 C CA . ILE A 1 125 ? 0.438 2.612 11.389 1.00 96.50 125 ILE A CA 1
ATOM 969 C C . ILE A 1 125 ? 1.022 4.016 11.285 1.00 96.50 125 ILE A C 1
ATOM 971 O O . ILE A 1 125 ? 2.194 4.235 11.582 1.00 96.50 125 ILE A O 1
ATOM 975 N N . SER A 1 126 ? 0.196 4.967 10.877 1.00 93.75 126 SER A N 1
ATOM 976 C CA . SER A 1 126 ? 0.510 6.388 10.908 1.00 93.75 126 SER A CA 1
ATOM 977 C C . SER A 1 126 ? -0.677 7.145 11.489 1.00 93.75 126 SER A C 1
ATOM 979 O O . SER A 1 126 ? -1.815 6.673 11.450 1.00 93.75 126 SER A O 1
ATOM 981 N N . HIS A 1 127 ? -0.404 8.318 12.051 1.00 89.62 127 HIS A N 1
ATOM 982 C CA . HIS A 1 127 ? -1.434 9.287 12.390 1.00 89.62 127 HIS A CA 1
ATOM 983 C C . HIS A 1 127 ? -1.141 10.561 11.597 1.00 89.62 127 HIS A C 1
ATOM 985 O O . HIS A 1 127 ? -0.003 11.033 11.577 1.00 89.62 127 HIS A O 1
ATOM 991 N N . ALA A 1 128 ? -2.143 11.102 10.908 1.00 73.19 128 ALA A N 1
ATOM 992 C CA . ALA A 1 128 ? -2.004 12.423 10.309 1.00 73.19 128 ALA A CA 1
ATOM 993 C C . ALA A 1 128 ? -1.967 13.476 11.435 1.00 73.19 128 ALA A C 1
ATOM 995 O O . ALA A 1 128 ? -2.625 13.278 12.464 1.00 73.19 128 ALA A O 1
ATOM 996 N N . PRO A 1 129 ? -1.204 14.573 11.288 1.00 62.09 129 PRO A N 1
ATOM 997 C CA . PRO A 1 129 ? -1.399 15.738 12.138 1.00 62.09 129 PRO A CA 1
ATOM 998 C C . PRO A 1 129 ? -2.842 16.259 11.982 1.00 62.09 129 PRO A C 1
ATOM 1000 O O . PRO A 1 129 ? -3.434 16.050 10.918 1.00 62.09 129 PRO A O 1
ATOM 1003 N N . PRO A 1 130 ? -3.406 16.895 13.022 1.00 52.47 130 PRO A N 1
ATOM 1004 C CA . PRO A 1 130 ? -4.716 17.538 12.944 1.00 52.47 130 PRO A CA 1
ATOM 1005 C C . PRO A 1 130 ? -4.778 18.642 11.880 1.00 52.47 130 PRO A C 1
ATOM 1007 O O . PRO A 1 130 ? -3.727 19.265 11.594 1.00 52.47 130 PRO A O 1
#

Radius of gyration: 19.18 Å; chains: 1; bounding box: 42×32×54 Å

InterPro domains:
  IPR000277 Cys/Met metabolism, pyridoxal phosphate-dependent enzyme [PF01053] (2-128)
  IPR000277 Cys/Met metabolism, pyridoxal phosphate-dependent enzyme [PTHR11808] (2-127)
  IPR015422 Pyridoxal phosphate-dependent transferase, small domain [G3DSA:3.90.1150.10] (40-129)
  IPR015424 Pyridoxal phosphate-dependent transferase [SSF53383] (2-128)

Foldseek 3Di:
DDDDPDVVVVVVVVVVCVVVVVDDDPVVVVVVVVCVVCLVVLFVVLLVVQVVVQVVLVPDPQFPFKDWLCDPPHPCVVVCVVPDPGRTNDIDTHGNDDPVVVVVVVVPDPQEDDDDDDDDSGHYDYDDDD